Protein AF-A0A0K9CMW0-F1 (afdb_monomer_lite)

pLDDT: mean 73.44, std 14.0, range [35.69, 92.44]

Structure (mmCIF, N/CA/C/O backbone):
data_AF-A0A0K9CMW0-F1
#
_entry.id   AF-A0A0K9CMW0-F1
#
loop_
_atom_site.group_PDB
_atom_site.id
_atom_site.type_symbol
_atom_site.label_atom_id
_atom_site.label_alt_id
_atom_site.label_comp_id
_atom_site.label_asym_id
_atom_site.label_entity_id
_atom_site.label_seq_id
_atom_site.pdbx_PDB_ins_code
_atom_site.Cartn_x
_atom_site.Cartn_y
_atom_site.Cartn_z
_atom_site.occupancy
_atom_site.B_iso_or_equiv
_atom_site.auth_seq_id
_atom_site.auth_comp_id
_atom_site.auth_asym_id
_atom_site.auth_atom_id
_atom_site.pdbx_PDB_model_num
ATOM 1 N N . MET A 1 1 ? 37.173 -1.041 -4.384 1.00 35.69 1 MET A N 1
ATOM 2 C CA . MET A 1 1 ? 37.077 -0.053 -3.291 1.00 35.69 1 MET A CA 1
ATOM 3 C C . MET A 1 1 ? 36.140 1.025 -3.794 1.00 35.69 1 MET A C 1
ATOM 5 O O . MET A 1 1 ? 36.562 1.841 -4.599 1.00 35.69 1 MET A O 1
ATOM 9 N N . GLU A 1 2 ? 34.853 0.927 -3.467 1.00 42.16 2 GLU A N 1
ATOM 10 C CA . GLU A 1 2 ? 33.873 1.949 -3.850 1.00 42.16 2 GLU A CA 1
ATOM 11 C C . GLU A 1 2 ? 34.049 3.163 -2.937 1.00 42.16 2 GLU A C 1
ATOM 13 O O . GLU A 1 2 ? 34.030 3.043 -1.711 1.00 42.16 2 GLU A O 1
ATOM 18 N N . GLU A 1 3 ? 34.291 4.324 -3.543 1.00 40.81 3 GLU A N 1
ATOM 19 C CA . GLU A 1 3 ? 34.367 5.600 -2.843 1.00 40.81 3 GLU A CA 1
ATOM 20 C C . GLU A 1 3 ? 33.010 5.919 -2.219 1.00 40.81 3 GLU A C 1
ATOM 22 O O . GLU A 1 3 ? 32.025 6.204 -2.902 1.00 40.81 3 GLU A O 1
ATOM 27 N N . ASN A 1 4 ? 32.976 5.896 -0.890 1.00 46.12 4 ASN A N 1
ATOM 28 C CA . ASN A 1 4 ? 31.872 6.408 -0.098 1.00 46.12 4 ASN A CA 1
ATOM 29 C C . ASN A 1 4 ? 31.803 7.929 -0.319 1.00 46.12 4 ASN A C 1
ATOM 31 O O . ASN A 1 4 ? 32.485 8.700 0.361 1.00 46.12 4 ASN A O 1
ATOM 35 N N . LYS A 1 5 ? 31.011 8.378 -1.301 1.00 52.75 5 LYS A N 1
ATOM 36 C CA . LYS A 1 5 ? 30.662 9.795 -1.456 1.00 52.75 5 LYS A CA 1
ATOM 37 C C . LYS A 1 5 ? 29.821 10.204 -0.250 1.00 52.75 5 LYS A C 1
ATOM 39 O O . LYS A 1 5 ? 28.599 10.096 -0.256 1.00 52.75 5 LYS A O 1
ATOM 44 N N . SER A 1 6 ? 30.496 10.663 0.799 1.00 48.94 6 SER A N 1
ATOM 45 C CA . SER A 1 6 ? 29.866 11.376 1.902 1.00 48.94 6 SER A CA 1
ATOM 46 C C . SER A 1 6 ? 29.239 12.644 1.325 1.00 48.94 6 SER A C 1
ATOM 48 O O . SER A 1 6 ? 29.936 13.610 1.008 1.00 48.94 6 SER A O 1
ATOM 50 N N . TYR A 1 7 ? 27.929 12.612 1.088 1.00 56.66 7 TYR A N 1
ATOM 51 C CA . TYR A 1 7 ? 27.188 13.794 0.676 1.00 56.66 7 TYR A CA 1
ATOM 52 C C . TYR A 1 7 ? 27.259 14.809 1.817 1.00 56.66 7 TYR A C 1
ATOM 54 O O . TYR A 1 7 ? 26.735 14.585 2.905 1.00 56.66 7 TYR A O 1
ATOM 62 N N . ASN A 1 8 ? 27.948 15.924 1.577 1.00 70.75 8 ASN A N 1
ATOM 63 C CA . ASN A 1 8 ? 28.044 17.004 2.545 1.00 70.75 8 ASN A CA 1
ATOM 64 C C . ASN A 1 8 ? 26.675 17.694 2.640 1.00 70.75 8 ASN A C 1
ATOM 66 O O . ASN A 1 8 ? 26.285 18.440 1.739 1.00 70.75 8 ASN A O 1
ATOM 70 N N . TYR A 1 9 ? 25.937 17.400 3.712 1.00 63.09 9 TYR A N 1
ATOM 71 C CA . TYR A 1 9 ? 24.582 17.897 3.959 1.00 63.09 9 TYR A CA 1
ATOM 72 C C . TYR A 1 9 ? 24.472 19.423 3.853 1.00 63.09 9 TYR A C 1
ATOM 74 O O . TYR A 1 9 ? 23.464 19.925 3.363 1.00 63.09 9 TYR A O 1
ATOM 82 N N . GLU A 1 10 ? 25.528 20.160 4.200 1.00 67.50 10 GLU A N 1
ATOM 83 C CA . GLU A 1 10 ? 25.569 21.622 4.073 1.00 67.50 10 GLU A CA 1
ATOM 84 C C . GLU A 1 10 ? 25.469 22.083 2.612 1.00 67.50 10 GLU A C 1
ATOM 86 O O . GLU A 1 10 ? 24.765 23.039 2.294 1.00 67.50 10 GLU A O 1
ATOM 91 N N . ILE A 1 11 ? 26.102 21.356 1.686 1.00 75.00 11 ILE A N 1
ATOM 92 C CA . ILE A 1 11 ? 26.048 21.665 0.249 1.00 75.00 11 ILE A CA 1
ATOM 93 C C . ILE A 1 11 ? 24.634 21.438 -0.295 1.00 75.00 11 ILE A C 1
ATOM 95 O O . ILE A 1 11 ? 24.153 22.212 -1.124 1.00 75.00 11 ILE A O 1
ATOM 99 N N . LEU A 1 12 ? 23.963 20.384 0.171 1.00 67.62 12 LEU A N 1
ATOM 100 C CA . LEU A 1 12 ? 22.576 20.089 -0.191 1.00 67.62 12 LEU A CA 1
ATOM 101 C C . LEU A 1 12 ? 21.616 21.156 0.347 1.00 67.62 12 LEU A C 1
ATOM 103 O O . LEU A 1 12 ? 20.752 21.626 -0.394 1.00 67.62 12 LEU A O 1
ATOM 107 N N . LEU A 1 13 ? 21.803 21.584 1.598 1.00 72.38 13 LEU A N 1
ATOM 108 C CA . LEU A 1 13 ? 20.992 22.630 2.223 1.00 72.38 13 LEU A CA 1
ATOM 109 C C . LEU A 1 13 ? 21.152 23.978 1.513 1.00 72.38 13 LEU A C 1
ATOM 111 O O . LEU A 1 13 ? 20.154 24.640 1.231 1.00 72.38 13 LEU A O 1
ATOM 115 N N . GLU A 1 14 ? 22.377 24.371 1.166 1.00 76.19 14 GLU A N 1
ATOM 116 C CA . GLU A 1 14 ? 22.629 25.626 0.448 1.00 76.19 14 GLU A CA 1
ATOM 117 C C . GLU A 1 14 ? 22.069 25.611 -0.980 1.00 76.19 14 GLU A C 1
ATOM 119 O O . GLU A 1 14 ? 21.464 26.592 -1.425 1.00 76.19 14 GLU A O 1
ATOM 124 N N . LYS A 1 15 ? 22.171 24.478 -1.688 1.00 73.50 15 LYS A N 1
ATOM 125 C CA . LYS A 1 15 ? 21.500 24.305 -2.986 1.00 73.50 15 LYS A CA 1
ATOM 126 C C . LYS A 1 15 ? 19.981 24.416 -2.854 1.00 73.50 15 LYS A C 1
ATOM 128 O O . LYS A 1 15 ? 19.362 25.135 -3.637 1.00 73.50 15 LYS A O 1
ATOM 133 N N . GLY A 1 16 ? 19.398 23.772 -1.841 1.00 66.31 16 GLY A N 1
ATOM 134 C CA . GLY A 1 16 ? 17.965 23.847 -1.556 1.00 66.31 16 GLY A CA 1
ATOM 135 C C . GLY A 1 16 ? 17.492 25.279 -1.291 1.00 66.31 16 GLY A C 1
ATOM 136 O O . GLY A 1 16 ? 16.521 25.727 -1.897 1.00 66.31 16 GLY A O 1
ATOM 137 N N . LYS A 1 17 ? 18.216 26.045 -0.463 1.00 71.88 17 LYS A N 1
ATOM 138 C CA . LYS A 1 17 ? 17.896 27.458 -0.179 1.00 71.88 17 LYS A CA 1
ATOM 139 C C . LYS A 1 17 ? 17.934 28.337 -1.427 1.00 71.88 17 LYS A C 1
ATOM 141 O O . LYS A 1 17 ? 17.103 29.230 -1.567 1.00 71.88 17 LYS A O 1
ATOM 146 N N . LYS A 1 18 ? 18.898 28.107 -2.323 1.00 72.69 18 LYS A N 1
ATOM 147 C CA . LYS A 1 18 ? 19.038 28.887 -3.558 1.00 72.69 18 LYS A CA 1
ATOM 148 C C . LYS A 1 18 ? 17.869 28.633 -4.513 1.00 72.69 18 LYS A C 1
ATOM 150 O O . LYS A 1 18 ? 17.266 29.588 -4.989 1.00 72.69 18 LYS A O 1
ATOM 155 N N . LEU A 1 19 ? 17.491 27.367 -4.692 1.00 65.00 19 LEU A N 1
ATOM 156 C CA . LEU A 1 19 ? 16.335 26.973 -5.506 1.00 65.00 19 LEU A CA 1
ATOM 157 C C . LEU A 1 19 ? 15.011 27.501 -4.929 1.00 65.00 19 LEU A C 1
ATOM 159 O O . LEU A 1 19 ? 14.162 27.973 -5.677 1.00 65.00 19 LEU A O 1
ATOM 163 N N . LEU A 1 20 ? 14.873 27.524 -3.597 1.00 63.59 20 LEU A N 1
ATOM 164 C CA . LEU A 1 20 ? 13.731 28.130 -2.898 1.00 63.59 20 LEU A CA 1
ATOM 165 C C . LEU A 1 20 ? 13.660 29.662 -3.026 1.00 63.59 20 LEU A C 1
ATOM 167 O O . LEU A 1 20 ? 12.623 30.246 -2.729 1.00 63.59 20 LEU A O 1
ATOM 171 N N . LYS A 1 21 ? 14.740 30.338 -3.431 1.00 63.72 21 LYS A N 1
ATOM 172 C CA . LYS A 1 21 ? 14.767 31.801 -3.602 1.00 63.72 21 LYS A CA 1
ATOM 173 C C . LYS A 1 21 ? 14.379 32.228 -5.019 1.00 63.72 21 LYS A C 1
ATOM 175 O O . LYS A 1 21 ? 13.738 33.262 -5.181 1.00 63.72 21 LYS A O 1
ATOM 180 N N . ASP A 1 22 ? 14.689 31.400 -6.014 1.00 58.25 22 ASP A N 1
ATOM 181 C CA . ASP A 1 22 ? 14.226 31.562 -7.403 1.00 58.25 22 ASP A CA 1
ATOM 182 C C . ASP A 1 22 ? 12.716 31.212 -7.558 1.00 58.25 22 ASP A C 1
ATOM 184 O O . ASP A 1 22 ? 12.075 31.514 -8.567 1.00 58.25 22 ASP A O 1
ATOM 188 N N . TYR A 1 23 ? 12.139 30.630 -6.501 1.00 57.53 23 TYR A N 1
ATOM 189 C CA . TYR A 1 23 ? 10.818 30.006 -6.368 1.00 57.53 23 TYR A CA 1
ATOM 190 C C . TYR A 1 23 ? 9.595 30.929 -6.387 1.00 57.53 23 TYR A C 1
ATOM 192 O O . TYR A 1 23 ? 8.508 30.467 -6.715 1.00 57.53 23 TYR A O 1
ATOM 200 N N . SER A 1 24 ? 9.714 32.227 -6.087 1.00 54.38 24 SER A N 1
ATOM 201 C CA . SER A 1 24 ? 8.539 33.127 -6.048 1.00 54.38 24 SER A CA 1
ATOM 202 C C . SER A 1 24 ? 7.871 33.357 -7.421 1.00 54.38 24 SER A C 1
ATOM 204 O O . SER A 1 24 ? 7.023 34.237 -7.541 1.00 54.38 24 SER A O 1
ATOM 206 N N . SER A 1 25 ? 8.263 32.615 -8.466 1.00 54.47 25 SER A N 1
ATOM 207 C CA . SER A 1 25 ? 7.882 32.855 -9.861 1.00 54.47 25 SER A CA 1
ATOM 208 C C . SER A 1 25 ? 7.469 31.622 -10.691 1.00 54.47 25 SER A C 1
ATOM 210 O O . SER A 1 25 ? 7.108 31.815 -11.852 1.00 54.47 25 SER A O 1
ATOM 212 N N . LYS A 1 26 ? 7.472 30.382 -10.161 1.00 51.66 26 LYS A N 1
ATOM 213 C CA . LYS A 1 26 ? 7.066 29.169 -10.918 1.00 51.66 26 LYS A CA 1
ATOM 214 C C . LYS A 1 26 ? 6.308 28.127 -10.080 1.00 51.66 26 LYS A C 1
ATOM 216 O O . LYS A 1 26 ? 6.477 28.069 -8.867 1.00 51.66 26 LYS A O 1
ATOM 221 N N . ASP A 1 27 ? 5.478 27.337 -10.771 1.00 50.78 27 ASP A N 1
ATOM 222 C CA . ASP A 1 27 ? 4.580 26.299 -10.239 1.00 50.78 27 ASP A CA 1
ATOM 223 C C . ASP A 1 27 ? 5.291 25.310 -9.296 1.00 50.78 27 ASP A C 1
ATOM 225 O O . ASP A 1 27 ? 6.338 24.743 -9.610 1.00 50.78 27 ASP A O 1
ATOM 229 N N . SER A 1 28 ? 4.705 25.098 -8.119 1.00 52.53 28 SER A N 1
ATOM 230 C CA . SER A 1 28 ? 5.300 24.414 -6.960 1.00 52.53 28 SER A CA 1
ATOM 231 C C . SER A 1 28 ? 5.403 22.888 -7.075 1.00 52.53 28 SER A C 1
ATOM 233 O O . SER A 1 28 ? 5.941 22.240 -6.177 1.00 52.53 28 SER A O 1
ATOM 235 N N . SER A 1 29 ? 4.902 22.291 -8.157 1.00 53.25 29 SER A N 1
ATOM 236 C CA . SER A 1 29 ? 4.858 20.836 -8.353 1.00 53.25 29 SER A CA 1
ATOM 237 C C . SER A 1 29 ? 6.184 20.216 -8.807 1.00 53.25 29 SER A C 1
ATOM 239 O O . SER A 1 29 ? 6.336 19.000 -8.730 1.00 53.25 29 SER A O 1
ATOM 241 N N . GLU A 1 30 ? 7.146 21.019 -9.275 1.00 48.53 30 GLU A N 1
ATOM 242 C CA . GLU A 1 30 ? 8.397 20.520 -9.875 1.00 48.53 30 GLU A CA 1
ATOM 243 C C . GLU A 1 30 ? 9.565 20.377 -8.883 1.00 48.53 30 GLU A C 1
ATOM 245 O O . GLU A 1 30 ? 10.581 19.763 -9.214 1.00 48.53 30 GLU A O 1
ATOM 250 N N . ILE A 1 31 ? 9.446 20.894 -7.654 1.00 50.12 31 ILE A N 1
ATOM 251 C CA . ILE A 1 31 ? 10.529 20.847 -6.657 1.00 50.12 31 ILE A CA 1
ATOM 252 C C . ILE A 1 31 ? 10.172 19.859 -5.545 1.00 50.12 31 ILE A C 1
ATOM 254 O O . ILE A 1 31 ? 9.694 20.212 -4.470 1.00 50.12 31 ILE A O 1
ATOM 258 N N . ASN A 1 32 ? 10.451 18.587 -5.812 1.00 57.25 32 ASN A N 1
ATOM 259 C CA . ASN A 1 32 ? 10.584 17.554 -4.792 1.00 57.25 32 ASN A CA 1
ATOM 260 C C . ASN A 1 32 ? 12.055 17.512 -4.341 1.00 57.25 32 ASN A C 1
ATOM 262 O O . ASN A 1 32 ? 12.958 17.626 -5.169 1.00 57.25 32 ASN A O 1
ATOM 266 N N . ILE A 1 33 ? 12.329 17.325 -3.044 1.00 59.50 33 ILE A N 1
ATOM 267 C CA . ILE A 1 33 ? 13.705 17.124 -2.546 1.00 59.50 33 ILE A CA 1
ATOM 268 C C . ILE A 1 33 ? 14.410 15.978 -3.284 1.00 59.50 33 ILE A C 1
ATOM 270 O O . ILE A 1 33 ? 15.624 16.007 -3.450 1.00 59.50 33 ILE A O 1
ATOM 274 N N . LEU A 1 34 ? 13.628 15.013 -3.771 1.00 60.47 34 LEU A N 1
ATOM 275 C CA . LEU A 1 34 ? 14.072 13.909 -4.611 1.00 60.47 34 LEU A CA 1
ATOM 276 C C . LEU A 1 34 ? 14.505 14.387 -6.003 1.00 60.47 34 LEU A C 1
ATOM 278 O O . LEU A 1 34 ? 15.583 14.004 -6.439 1.00 60.47 34 LEU A O 1
ATOM 282 N N . ASN A 1 35 ? 13.762 15.301 -6.638 1.00 58.19 35 ASN A N 1
ATOM 283 C CA . ASN A 1 35 ? 14.167 15.932 -7.903 1.00 58.19 35 ASN A CA 1
ATOM 284 C C . ASN A 1 35 ? 15.467 16.733 -7.725 1.00 58.19 35 ASN A C 1
ATOM 286 O O . ASN A 1 35 ? 16.338 16.706 -8.584 1.00 58.19 35 ASN A O 1
ATOM 290 N N . ILE A 1 36 ? 15.636 17.419 -6.586 1.00 59.00 36 ILE A N 1
ATOM 291 C CA . ILE A 1 36 ? 16.837 18.230 -6.300 1.00 59.00 36 ILE A CA 1
ATOM 292 C C . ILE A 1 36 ? 18.112 17.373 -6.204 1.00 59.00 36 ILE A C 1
ATOM 294 O O . ILE A 1 36 ? 19.212 17.872 -6.456 1.00 59.00 36 ILE A O 1
ATOM 298 N N . ILE A 1 37 ? 17.983 16.104 -5.811 1.00 60.22 37 ILE A N 1
ATOM 299 C CA . ILE A 1 37 ? 19.113 15.176 -5.665 1.00 60.22 37 ILE A CA 1
ATOM 300 C C . ILE A 1 37 ? 19.223 14.169 -6.817 1.00 60.22 37 ILE A C 1
ATOM 302 O O . ILE A 1 37 ? 19.935 13.179 -6.655 1.00 60.22 37 ILE A O 1
ATOM 306 N N . ASP A 1 38 ? 18.524 14.398 -7.937 1.00 57.34 38 ASP A N 1
ATOM 307 C CA . ASP A 1 38 ? 18.406 13.463 -9.072 1.00 57.34 38 ASP A CA 1
ATOM 308 C C . ASP A 1 38 ? 17.950 12.048 -8.638 1.00 57.34 38 ASP A C 1
ATOM 310 O O . ASP A 1 38 ? 18.357 11.025 -9.189 1.00 57.34 38 ASP A O 1
ATOM 314 N N . GLY A 1 39 ? 17.147 11.981 -7.573 1.00 60.22 39 GLY A N 1
ATOM 315 C CA . GLY A 1 39 ? 16.656 10.755 -6.941 1.00 60.22 39 GLY A CA 1
ATOM 316 C C . GLY A 1 39 ? 15.167 10.499 -7.163 1.00 60.22 39 GLY A C 1
ATOM 317 O O . GLY A 1 39 ? 14.614 9.592 -6.547 1.00 60.22 39 GLY A O 1
ATOM 318 N N . ASP A 1 40 ? 14.528 11.287 -8.019 1.00 54.41 40 ASP A N 1
ATOM 319 C CA . ASP A 1 40 ? 13.114 11.223 -8.407 1.00 54.41 40 ASP A CA 1
ATOM 320 C C . ASP A 1 40 ? 12.743 9.981 -9.227 1.00 54.41 40 ASP A C 1
ATOM 322 O O . ASP A 1 40 ? 11.577 9.616 -9.347 1.00 54.41 40 ASP A O 1
ATOM 326 N N . THR A 1 41 ? 13.743 9.288 -9.758 1.00 58.22 41 THR A N 1
ATOM 327 C CA . THR A 1 41 ? 13.587 7.990 -10.427 1.00 58.22 41 THR A CA 1
ATOM 328 C C . THR A 1 41 ? 13.925 6.807 -9.512 1.00 58.22 41 THR A C 1
ATOM 330 O O . THR A 1 41 ? 13.772 5.6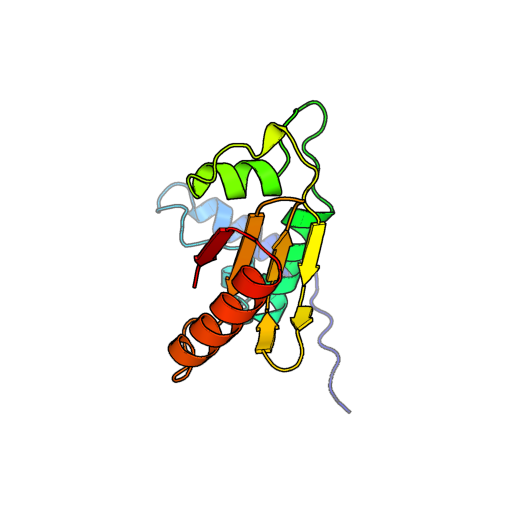50 -9.903 1.00 58.22 41 THR A O 1
ATOM 333 N N . LEU A 1 42 ? 14.363 7.059 -8.270 1.00 65.56 42 LEU A N 1
ATOM 334 C CA . LEU A 1 42 ? 14.735 6.012 -7.318 1.00 65.56 42 LEU A CA 1
ATOM 335 C C . LEU A 1 42 ? 13.503 5.521 -6.549 1.00 65.56 42 LEU A C 1
ATOM 337 O O . LEU A 1 42 ? 13.268 5.915 -5.402 1.00 65.56 42 LEU A O 1
ATOM 341 N N . GLU A 1 43 ? 12.762 4.587 -7.149 1.00 64.75 43 GLU A N 1
ATOM 342 C CA . GLU A 1 43 ? 11.590 3.923 -6.547 1.00 64.75 43 GLU A CA 1
ATOM 343 C C . GLU A 1 43 ? 11.846 3.475 -5.094 1.00 64.75 43 GLU A C 1
ATOM 345 O O . GLU A 1 43 ? 11.016 3.666 -4.201 1.00 64.75 43 GLU A O 1
ATOM 350 N N . TRP A 1 44 ? 13.045 2.950 -4.814 1.00 67.12 44 TRP A N 1
ATOM 351 C CA . TRP A 1 44 ? 13.426 2.509 -3.472 1.00 67.12 44 TRP A CA 1
ATOM 352 C C . TRP A 1 44 ? 13.451 3.651 -2.446 1.00 67.12 44 TRP A C 1
ATOM 354 O O . TRP A 1 44 ? 12.967 3.483 -1.323 1.00 67.12 44 TRP A O 1
ATOM 364 N N . SER A 1 45 ? 13.967 4.822 -2.828 1.00 69.62 45 SER A N 1
ATOM 365 C CA . SER A 1 45 ? 13.994 6.022 -1.983 1.00 69.62 45 SER A CA 1
ATOM 366 C C . SER A 1 45 ? 12.581 6.538 -1.724 1.00 69.62 45 SER A C 1
ATOM 368 O O . SER A 1 45 ? 12.246 6.873 -0.585 1.00 69.62 45 SER A O 1
ATOM 370 N N . HIS A 1 46 ? 11.725 6.518 -2.748 1.00 74.88 46 HIS A N 1
ATOM 371 C CA . HIS A 1 46 ? 10.327 6.924 -2.627 1.00 74.88 46 HIS A CA 1
ATOM 372 C C . HIS A 1 46 ? 9.556 6.003 -1.677 1.00 74.88 46 HIS A C 1
ATOM 374 O O . HIS A 1 46 ? 8.870 6.490 -0.776 1.00 74.88 46 HIS A O 1
ATOM 380 N N . SER A 1 47 ? 9.733 4.681 -1.796 1.00 80.12 47 SER A N 1
ATOM 381 C CA . SER A 1 47 ? 9.073 3.720 -0.902 1.00 80.12 47 SER A CA 1
ATOM 382 C C . SER A 1 47 ? 9.480 3.924 0.562 1.00 80.12 47 SER A C 1
ATOM 384 O O . SER A 1 47 ? 8.668 3.817 1.475 1.00 80.12 47 SER A O 1
ATOM 386 N N . LYS A 1 48 ? 10.735 4.289 0.838 1.00 82.06 48 LYS A N 1
ATOM 387 C CA . LYS A 1 48 ? 11.173 4.567 2.212 1.00 82.06 48 LYS A CA 1
ATOM 388 C C . LYS A 1 48 ? 10.541 5.825 2.783 1.00 82.06 48 LYS A C 1
ATOM 390 O O . LYS A 1 48 ? 10.139 5.816 3.947 1.00 82.06 48 LYS A O 1
ATOM 395 N N . ILE A 1 49 ? 10.456 6.883 1.979 1.00 81.62 49 ILE A N 1
ATOM 396 C CA . ILE A 1 49 ? 9.816 8.137 2.384 1.00 81.62 49 ILE A CA 1
ATOM 397 C C . ILE A 1 49 ? 8.340 7.885 2.671 1.00 81.62 49 ILE A C 1
ATOM 399 O O . ILE A 1 49 ? 7.899 8.183 3.778 1.00 81.62 49 ILE A O 1
ATOM 403 N N . LEU A 1 50 ? 7.609 7.251 1.750 1.00 84.44 50 LEU A N 1
ATOM 404 C CA . LEU A 1 50 ? 6.199 6.909 1.959 1.00 84.44 50 LEU A CA 1
ATOM 405 C C . LEU A 1 50 ? 5.995 6.060 3.212 1.00 84.44 50 LEU A C 1
ATOM 407 O O . LEU A 1 50 ? 5.105 6.345 4.003 1.00 84.44 50 LEU A O 1
ATOM 411 N N . ASN A 1 51 ? 6.864 5.080 3.463 1.00 85.81 51 ASN A N 1
ATOM 412 C CA . ASN A 1 51 ? 6.767 4.274 4.673 1.00 85.81 51 ASN A CA 1
ATOM 413 C C . ASN A 1 51 ? 6.930 5.114 5.946 1.00 85.81 51 ASN A C 1
ATOM 415 O O . ASN A 1 51 ? 6.209 4.892 6.914 1.00 85.81 51 ASN A O 1
ATOM 419 N N . ILE A 1 52 ? 7.842 6.093 5.963 1.00 83.44 52 ILE A N 1
ATOM 420 C CA . ILE A 1 52 ? 7.975 7.034 7.088 1.00 83.44 52 ILE A CA 1
ATOM 421 C C . ILE A 1 52 ? 6.709 7.884 7.229 1.00 83.44 52 ILE A C 1
ATOM 423 O O . ILE A 1 52 ? 6.201 8.012 8.342 1.00 83.44 52 ILE A O 1
ATOM 427 N N . LEU A 1 53 ? 6.190 8.428 6.124 1.00 84.69 53 LEU A N 1
ATOM 428 C CA . LEU A 1 53 ? 4.971 9.237 6.129 1.00 84.69 53 LEU A CA 1
ATOM 429 C C . LEU A 1 53 ? 3.778 8.440 6.679 1.00 84.69 53 LEU A C 1
ATOM 431 O O . LEU A 1 53 ? 3.072 8.933 7.551 1.00 84.69 53 LEU A O 1
ATOM 435 N N . PHE A 1 54 ? 3.602 7.192 6.243 1.00 85.44 54 PHE A N 1
ATOM 436 C CA . PHE A 1 54 ? 2.495 6.338 6.667 1.00 85.44 54 PHE A CA 1
ATOM 437 C C . PHE A 1 54 ? 2.621 5.804 8.100 1.00 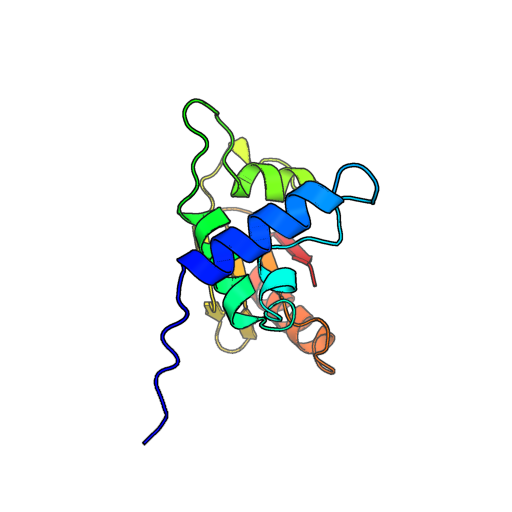85.44 54 PHE A C 1
ATOM 439 O O . PHE A 1 54 ? 1.601 5.649 8.762 1.00 85.44 54 PHE A O 1
ATOM 446 N N . SER A 1 55 ? 3.835 5.507 8.582 1.00 78.38 55 SER A N 1
ATOM 447 C CA . SER A 1 55 ? 4.026 4.780 9.856 1.00 78.38 55 SER A CA 1
ATOM 448 C C . SER A 1 55 ? 4.600 5.601 11.010 1.00 78.38 55 SER A C 1
ATOM 450 O O . SER A 1 55 ? 4.567 5.144 12.149 1.00 78.38 55 SER A O 1
ATOM 452 N N . LYS A 1 56 ? 5.187 6.776 10.745 1.00 69.62 56 LYS A N 1
ATOM 453 C CA . LYS A 1 56 ? 5.935 7.541 11.763 1.00 69.62 56 LYS A CA 1
ATOM 454 C C . LYS A 1 56 ? 5.504 8.992 11.901 1.00 69.62 56 LYS A C 1
ATOM 456 O O . LYS A 1 56 ? 5.847 9.617 12.904 1.00 69.62 56 LYS A O 1
ATOM 461 N N . ILE A 1 57 ? 4.798 9.548 10.917 1.00 68.62 57 ILE A N 1
ATOM 462 C CA . ILE A 1 57 ? 4.331 10.933 10.981 1.00 68.62 57 ILE A CA 1
ATOM 463 C C . ILE A 1 57 ? 2.896 10.965 11.492 1.00 68.62 57 ILE A C 1
ATOM 465 O O . ILE A 1 57 ? 1.932 10.770 10.754 1.00 68.62 57 ILE A O 1
ATOM 469 N N . HIS A 1 58 ? 2.777 11.276 12.778 1.00 65.31 58 HIS A N 1
ATOM 470 C CA . HIS A 1 58 ? 1.513 11.632 13.405 1.00 65.31 58 HIS A CA 1
ATOM 471 C C . HIS A 1 58 ? 1.425 13.153 13.510 1.00 65.31 58 HIS A C 1
ATOM 473 O O . HIS A 1 58 ? 2.342 13.797 14.031 1.00 65.31 58 HIS A O 1
ATOM 479 N N . ILE A 1 59 ? 0.328 13.734 13.022 1.00 63.69 59 ILE A N 1
ATOM 480 C CA . ILE A 1 59 ? 0.064 15.160 13.202 1.00 63.69 59 ILE A CA 1
ATOM 481 C C . ILE A 1 59 ? -0.399 15.341 14.648 1.00 63.69 59 ILE A C 1
ATOM 483 O O . ILE A 1 59 ? -1.389 14.767 15.097 1.00 63.69 59 ILE A O 1
ATOM 487 N N . LYS A 1 60 ? 0.396 16.068 15.432 1.00 51.28 60 LYS A N 1
ATOM 488 C CA . LYS A 1 60 ? 0.166 16.212 16.869 1.00 51.28 60 LYS A CA 1
ATOM 489 C C . LYS A 1 60 ? -1.131 16.997 17.098 1.00 51.28 60 LYS A C 1
ATOM 491 O O . LYS A 1 60 ? -1.257 18.105 16.592 1.00 51.28 60 LYS A O 1
ATOM 496 N N . ASN A 1 61 ? -2.028 16.455 17.924 1.00 54.03 61 ASN A N 1
ATOM 497 C CA . ASN A 1 61 ? -3.333 17.029 18.296 1.00 54.03 61 ASN A CA 1
ATOM 498 C C . ASN A 1 61 ? -4.430 16.994 17.215 1.00 54.03 61 ASN A C 1
ATOM 500 O O . ASN A 1 61 ? -5.472 17.618 17.408 1.00 54.03 61 ASN A O 1
ATOM 504 N N . GLU A 1 62 ? -4.248 16.240 16.131 1.00 59.91 62 GLU A N 1
ATOM 505 C CA . GLU A 1 62 ? -5.299 16.000 15.137 1.00 59.91 62 GLU A CA 1
ATOM 506 C C . GLU A 1 62 ? -5.746 14.534 15.164 1.00 59.91 62 GLU A C 1
ATOM 508 O O . GLU A 1 62 ? -4.969 13.638 15.495 1.00 59.91 62 GLU A O 1
ATOM 513 N N . ARG A 1 63 ? -7.028 14.285 14.851 1.00 59.88 63 ARG A N 1
ATOM 514 C CA . ARG A 1 63 ? -7.542 12.914 14.660 1.00 59.88 63 ARG A CA 1
ATOM 515 C C . ARG A 1 63 ? -6.915 12.247 13.437 1.00 59.88 63 ARG A C 1
ATOM 517 O O . ARG A 1 63 ? -6.850 11.025 13.381 1.00 59.88 63 ARG A O 1
ATOM 524 N N . ASP A 1 64 ? -6.469 13.060 12.484 1.00 68.88 64 ASP A N 1
ATOM 525 C CA . ASP A 1 64 ? -5.929 12.622 11.214 1.00 68.88 64 ASP A CA 1
ATOM 526 C C . ASP A 1 64 ? -4.397 12.572 11.226 1.00 68.88 64 ASP A C 1
ATOM 528 O O . ASP A 1 64 ? -3.718 13.458 11.743 1.00 68.88 64 ASP A O 1
ATOM 532 N N . ASN A 1 65 ? -3.841 11.517 10.638 1.00 79.56 65 ASN A N 1
ATOM 533 C CA . ASN A 1 65 ? -2.417 11.403 10.341 1.00 79.56 65 ASN A CA 1
ATOM 534 C C . ASN A 1 65 ? -2.217 11.423 8.816 1.00 79.56 65 ASN A C 1
ATOM 536 O O . ASN A 1 65 ? -3.180 11.462 8.049 1.00 79.56 65 ASN A O 1
ATOM 540 N N . PHE A 1 66 ? -0.966 11.409 8.346 1.00 84.25 66 PHE A N 1
ATOM 541 C CA . PHE A 1 66 ? -0.713 11.456 6.903 1.00 84.25 66 PHE A CA 1
ATOM 542 C C . PHE A 1 66 ? -1.410 10.311 6.150 1.00 84.25 66 PHE A C 1
ATOM 544 O O . PHE A 1 66 ? -1.955 10.535 5.071 1.00 84.25 66 PHE A O 1
ATOM 551 N N . LEU A 1 67 ? -1.434 9.103 6.722 1.00 85.19 67 LEU A N 1
ATOM 552 C CA . LEU A 1 67 ? -2.107 7.950 6.129 1.00 85.19 67 LEU A CA 1
ATOM 553 C C . LEU A 1 67 ? -3.620 8.173 6.011 1.00 85.19 67 LEU A C 1
ATOM 555 O O . LEU A 1 67 ? -4.173 7.925 4.943 1.00 85.19 67 LEU A O 1
ATOM 559 N N . THR A 1 68 ? -4.296 8.670 7.052 1.00 82.62 68 THR A N 1
ATOM 560 C CA . THR A 1 68 ? -5.748 8.901 6.980 1.00 82.62 68 THR A CA 1
ATOM 561 C C . THR A 1 68 ? -6.094 9.998 5.978 1.00 82.62 68 THR A C 1
ATOM 563 O O . THR A 1 68 ? -7.023 9.822 5.192 1.00 82.62 68 THR A O 1
ATOM 566 N N . LEU A 1 69 ? -5.312 11.083 5.916 1.00 84.25 69 LEU A N 1
ATOM 567 C CA . LEU A 1 69 ? -5.471 12.131 4.899 1.00 84.25 69 LEU A CA 1
ATOM 568 C C . LEU A 1 69 ? -5.239 11.596 3.483 1.00 84.25 69 LEU A C 1
ATOM 570 O O . LEU A 1 69 ? -6.004 11.910 2.570 1.00 84.25 69 LEU A O 1
ATOM 574 N N . PHE A 1 70 ? -4.207 10.770 3.301 1.00 86.25 70 PHE A N 1
ATOM 575 C CA . PHE A 1 70 ? -3.915 10.118 2.029 1.00 86.25 70 PHE A CA 1
ATOM 576 C C . PHE A 1 70 ? -5.082 9.230 1.586 1.00 86.25 70 PHE A C 1
ATOM 578 O O . PHE A 1 70 ? -5.577 9.385 0.475 1.00 86.25 70 PHE A O 1
ATOM 585 N N . LEU A 1 71 ? -5.593 8.366 2.464 1.00 85.31 71 LEU A N 1
ATOM 586 C CA . LEU A 1 71 ? -6.732 7.499 2.158 1.00 85.31 71 LEU A CA 1
ATOM 587 C C . LEU A 1 71 ? -8.018 8.310 1.882 1.00 85.31 71 LEU A C 1
ATOM 589 O O . LEU A 1 71 ? -8.728 8.006 0.921 1.00 85.31 71 LEU A O 1
ATOM 593 N N . LYS A 1 72 ? -8.284 9.385 2.643 1.00 84.25 72 LYS A N 1
ATOM 594 C CA . LYS A 1 72 ? -9.411 10.313 2.403 1.00 84.25 72 LYS A CA 1
ATOM 595 C C . LYS A 1 72 ? -9.310 10.967 1.025 1.00 84.25 72 LYS A C 1
ATOM 597 O O . LYS A 1 72 ? -10.302 11.054 0.305 1.00 84.25 72 LYS A O 1
ATOM 602 N N . ARG A 1 73 ? -8.104 11.378 0.617 1.00 84.38 73 ARG A N 1
ATOM 603 C CA . ARG A 1 73 ? -7.840 11.967 -0.708 1.00 84.38 73 ARG A CA 1
ATOM 604 C C . ARG A 1 73 ? -8.134 11.002 -1.861 1.00 84.38 73 ARG A C 1
ATOM 606 O O . ARG A 1 73 ? -8.440 11.473 -2.957 1.00 84.38 73 ARG A O 1
ATOM 613 N N . LEU A 1 74 ? -8.050 9.696 -1.606 1.00 83.50 74 LEU A N 1
ATOM 614 C CA . LEU A 1 74 ? -8.372 8.607 -2.535 1.00 83.50 74 LEU A CA 1
ATOM 615 C C . LEU A 1 74 ? -9.846 8.163 -2.462 1.00 83.50 74 LEU A C 1
ATOM 617 O O . LEU A 1 74 ? -10.202 7.087 -2.960 1.00 83.50 74 LEU A O 1
ATOM 621 N N . GLU A 1 75 ? -10.694 8.966 -1.810 1.00 84.81 75 GLU A N 1
ATOM 622 C CA . GLU A 1 75 ? -12.134 8.723 -1.665 1.00 84.81 75 GLU A CA 1
ATOM 623 C C . GLU A 1 75 ? -12.416 7.340 -1.055 1.00 84.81 75 GLU A C 1
ATOM 625 O O . GLU A 1 75 ? -13.312 6.598 -1.468 1.00 84.81 75 GLU A O 1
ATOM 630 N N . ILE A 1 76 ? -11.563 6.915 -0.120 1.00 81.62 76 ILE A N 1
ATOM 631 C CA . ILE A 1 76 ? -11.794 5.726 0.696 1.00 81.62 76 ILE A CA 1
ATOM 632 C C . ILE A 1 76 ? -12.610 6.169 1.908 1.00 81.62 76 ILE A C 1
ATOM 634 O O . ILE A 1 76 ? -12.181 7.022 2.677 1.00 81.62 76 ILE A O 1
ATOM 638 N N . GLU A 1 77 ? -13.808 5.617 2.058 1.00 71.44 77 GLU A N 1
ATOM 639 C CA . GLU A 1 77 ? -14.715 5.938 3.162 1.00 71.44 77 GLU A CA 1
ATOM 640 C C . GLU A 1 77 ? -14.468 5.023 4.376 1.00 71.44 77 GLU A C 1
ATOM 642 O O . GLU A 1 77 ? -13.812 3.986 4.265 1.00 71.44 77 GLU A O 1
ATOM 647 N N . ASN A 1 78 ? -15.013 5.400 5.539 1.00 67.62 78 ASN A N 1
ATOM 648 C CA . ASN A 1 78 ? -14.959 4.632 6.797 1.00 67.62 78 ASN A CA 1
ATOM 649 C C . ASN A 1 78 ? -13.541 4.389 7.352 1.00 67.62 78 ASN A C 1
ATOM 651 O O . ASN A 1 78 ? -13.277 3.378 7.998 1.00 67.62 78 ASN A O 1
ATOM 655 N N . ILE A 1 79 ? -12.618 5.325 7.111 1.00 70.12 79 ILE A N 1
ATOM 656 C CA . ILE A 1 79 ? -11.238 5.257 7.623 1.00 70.12 79 ILE A CA 1
ATOM 657 C C . ILE A 1 79 ? -11.185 5.468 9.144 1.00 70.12 79 ILE A C 1
ATOM 659 O O . ILE A 1 79 ? -10.283 4.963 9.801 1.00 70.12 79 ILE A O 1
ATOM 663 N N . ASP A 1 80 ? -12.152 6.200 9.701 1.00 61.78 80 ASP A N 1
ATOM 664 C CA . ASP A 1 80 ? -12.111 6.664 11.091 1.00 61.78 80 ASP A CA 1
ATOM 665 C C . ASP A 1 80 ? -12.457 5.565 12.126 1.00 61.78 80 ASP A C 1
ATOM 667 O O . ASP A 1 80 ? -12.282 5.787 13.323 1.00 61.78 80 ASP A O 1
ATOM 671 N N . GLU A 1 81 ? -12.951 4.393 11.697 1.00 58.88 81 GLU A N 1
ATOM 672 C CA . GLU A 1 81 ? -13.438 3.336 12.603 1.00 58.88 81 GLU A CA 1
ATOM 673 C C . GLU A 1 81 ? -12.390 2.266 12.958 1.00 58.88 81 GLU A C 1
ATOM 675 O O . GLU A 1 81 ? -12.510 1.640 14.010 1.00 58.88 81 GLU A O 1
ATOM 680 N N . ASP A 1 82 ? -11.349 2.077 12.139 1.00 64.25 82 ASP A N 1
ATOM 681 C CA . ASP A 1 82 ? -10.377 0.989 12.305 1.00 64.25 82 ASP A CA 1
ATOM 682 C C . ASP A 1 82 ? -8.924 1.473 12.122 1.00 64.25 82 ASP A C 1
ATOM 684 O O . ASP A 1 82 ? -8.606 2.215 11.192 1.00 64.25 82 ASP A O 1
ATOM 688 N N . GLU A 1 83 ? -8.007 0.981 12.963 1.00 77.69 83 GLU A N 1
ATOM 689 C CA . GLU A 1 83 ? -6.566 1.206 12.795 1.00 77.69 83 GLU A CA 1
ATOM 690 C C . GLU A 1 83 ? -6.043 0.446 11.562 1.00 77.69 83 GLU A C 1
ATOM 692 O O . GLU A 1 83 ? -6.257 -0.761 11.415 1.00 77.69 83 GLU A O 1
ATOM 697 N N . PHE A 1 84 ? -5.355 1.158 10.666 1.00 85.06 84 PHE A N 1
ATOM 698 C CA . PHE A 1 84 ? -4.719 0.571 9.488 1.00 85.06 84 PHE A CA 1
ATOM 699 C C . PHE A 1 84 ? -3.294 0.112 9.801 1.00 85.06 84 PHE A C 1
ATOM 701 O O . PHE A 1 84 ? -2.472 0.886 10.292 1.00 85.06 84 PHE A O 1
ATOM 708 N N . LEU A 1 85 ? -2.975 -1.125 9.426 1.00 88.56 85 LEU A N 1
ATOM 709 C CA . LEU A 1 85 ? -1.618 -1.651 9.386 1.00 88.56 85 LEU A CA 1
ATOM 710 C C . LEU A 1 85 ? -0.991 -1.353 8.023 1.00 88.56 85 LEU A C 1
ATOM 712 O O . LEU A 1 85 ? -1.602 -1.605 6.985 1.00 88.56 85 LEU A O 1
ATOM 716 N N . VAL A 1 86 ? 0.247 -0.857 8.029 1.00 90.00 86 VAL A N 1
ATOM 717 C CA . VAL A 1 86 ? 1.019 -0.577 6.813 1.00 90.00 86 VAL A CA 1
ATOM 718 C C . VAL A 1 86 ? 2.251 -1.467 6.760 1.00 90.00 86 VAL A C 1
ATOM 720 O O . VAL A 1 86 ? 3.112 -1.408 7.637 1.00 90.00 86 VAL A O 1
ATOM 723 N N . GLU A 1 87 ? 2.354 -2.261 5.699 1.00 91.56 87 GLU A N 1
ATOM 724 C CA . GLU A 1 87 ? 3.481 -3.148 5.426 1.00 91.56 87 GLU A CA 1
ATOM 725 C C . GLU A 1 87 ? 4.111 -2.787 4.076 1.00 91.56 87 GLU A C 1
ATOM 727 O O . GLU A 1 87 ? 3.449 -2.809 3.037 1.00 91.56 87 GLU A O 1
ATOM 732 N N . ARG A 1 88 ? 5.409 -2.468 4.086 1.00 91.00 88 ARG A N 1
ATOM 733 C CA . ARG A 1 88 ? 6.213 -2.243 2.875 1.00 91.00 88 ARG A CA 1
ATOM 734 C C . ARG A 1 88 ? 6.826 -3.562 2.400 1.00 91.00 88 ARG A C 1
ATOM 736 O O . ARG A 1 88 ? 7.290 -4.343 3.228 1.00 91.00 88 ARG A O 1
ATOM 743 N N . GLU A 1 89 ? 6.901 -3.772 1.086 1.00 90.56 89 GLU A N 1
ATOM 744 C CA . GLU A 1 89 ? 7.486 -4.968 0.450 1.00 90.56 89 GLU A CA 1
ATOM 745 C C . GLU A 1 89 ? 6.830 -6.284 0.928 1.00 90.56 89 GLU A C 1
ATOM 747 O O . GLU A 1 89 ? 7.499 -7.312 1.102 1.00 90.56 89 GLU A O 1
ATOM 752 N N . TYR A 1 90 ? 5.508 -6.264 1.136 1.00 92.38 90 TYR A N 1
ATOM 753 C CA . TYR A 1 90 ? 4.743 -7.383 1.685 1.00 92.38 90 TYR A CA 1
ATOM 754 C C . TYR A 1 90 ? 4.717 -8.581 0.730 1.00 92.38 90 TYR A C 1
ATOM 756 O O . TYR A 1 90 ? 4.153 -8.529 -0.366 1.00 92.38 90 TYR A O 1
ATOM 764 N N . ARG A 1 91 ? 5.309 -9.700 1.160 1.00 92.12 91 ARG A N 1
ATOM 765 C CA . ARG A 1 91 ? 5.302 -10.959 0.404 1.00 92.12 91 ARG A CA 1
ATOM 766 C C . ARG A 1 91 ? 4.012 -11.728 0.673 1.00 92.12 91 ARG A C 1
ATOM 768 O O . ARG A 1 91 ? 3.785 -12.201 1.781 1.00 92.12 91 ARG A O 1
ATOM 775 N N . CYS A 1 92 ? 3.220 -11.927 -0.372 1.00 88.62 92 CYS A N 1
ATOM 776 C CA . CYS A 1 92 ? 1.956 -12.654 -0.347 1.00 88.62 92 CYS A CA 1
ATOM 777 C C . CYS A 1 92 ? 2.043 -13.883 -1.258 1.00 88.62 92 CYS A C 1
ATOM 779 O O . CYS A 1 92 ? 1.506 -13.890 -2.356 1.00 88.62 92 CYS A O 1
ATOM 781 N N . ASN A 1 93 ? 2.744 -14.942 -0.855 1.00 86.50 93 ASN A N 1
ATOM 782 C CA . ASN A 1 93 ? 2.841 -16.144 -1.694 1.00 86.50 93 ASN A CA 1
ATOM 783 C C . ASN A 1 93 ? 1.475 -16.853 -1.825 1.00 86.50 93 ASN A C 1
ATOM 785 O O . ASN A 1 93 ? 0.778 -16.977 -0.819 1.00 86.50 93 ASN A O 1
ATOM 789 N N . PRO A 1 94 ? 1.098 -17.369 -3.014 1.00 90.06 94 PRO A N 1
ATOM 790 C CA . PRO A 1 94 ? 1.816 -17.353 -4.301 1.00 90.06 94 PRO A CA 1
ATOM 791 C C . PRO A 1 94 ? 1.528 -16.116 -5.187 1.00 90.06 94 PRO A C 1
ATOM 793 O O . PRO A 1 94 ? 1.886 -16.094 -6.362 1.00 90.06 94 PRO A O 1
ATOM 796 N N . TYR A 1 95 ? 0.848 -15.103 -4.657 1.00 89.12 95 TYR A N 1
ATOM 797 C CA . TYR A 1 95 ? 0.336 -13.930 -5.372 1.00 89.12 95 TYR A CA 1
ATOM 798 C C . TYR A 1 95 ? 1.406 -12.894 -5.747 1.00 89.12 95 TYR A C 1
ATOM 800 O O . TYR A 1 95 ? 1.254 -12.195 -6.753 1.00 89.12 95 TYR A O 1
ATOM 808 N N . GLY A 1 96 ? 2.518 -12.838 -5.013 1.00 89.62 96 GLY A N 1
ATOM 809 C CA . GLY A 1 96 ? 3.687 -12.023 -5.351 1.00 89.62 96 GLY A CA 1
ATOM 810 C C . GLY A 1 96 ? 4.202 -11.202 -4.173 1.00 89.62 96 GLY A C 1
ATOM 811 O O . GLY A 1 96 ? 4.203 -11.667 -3.033 1.00 89.62 96 GLY A O 1
ATOM 812 N N . GLN A 1 97 ? 4.672 -9.988 -4.458 1.00 90.38 97 GLN A N 1
ATOM 813 C CA . GLN A 1 97 ? 5.151 -9.042 -3.456 1.00 90.38 97 GLN A CA 1
ATOM 814 C C . GLN A 1 97 ? 4.615 -7.650 -3.769 1.00 90.38 97 GLN A C 1
ATOM 816 O O . GLN A 1 97 ? 5.004 -7.073 -4.778 1.00 90.38 97 GLN A O 1
ATOM 821 N N . MET A 1 98 ? 3.749 -7.143 -2.898 1.00 89.94 98 MET A N 1
ATOM 822 C CA . MET A 1 98 ? 3.176 -5.801 -2.996 1.00 89.94 98 MET A CA 1
ATOM 823 C C . MET A 1 98 ? 4.197 -4.780 -2.494 1.00 89.94 98 MET A C 1
ATOM 825 O O . MET A 1 98 ? 4.802 -5.003 -1.438 1.00 89.94 98 MET A O 1
ATOM 829 N N . ASP A 1 99 ? 4.365 -3.659 -3.198 1.00 88.56 99 ASP A N 1
ATOM 830 C CA . ASP A 1 99 ? 5.242 -2.585 -2.709 1.00 88.56 99 ASP A CA 1
ATOM 831 C C . ASP A 1 99 ? 4.724 -2.024 -1.376 1.00 88.56 99 ASP A C 1
ATOM 833 O O . ASP A 1 99 ? 5.494 -1.869 -0.424 1.00 88.56 99 ASP A O 1
ATOM 837 N N . PHE A 1 100 ? 3.408 -1.821 -1.274 1.00 90.88 100 PHE A N 1
ATOM 838 C CA . PHE A 1 100 ? 2.713 -1.518 -0.029 1.00 90.88 100 PHE A CA 1
ATOM 839 C C . PHE A 1 100 ? 1.389 -2.259 0.095 1.00 90.88 100 PHE A C 1
ATOM 841 O O . PHE A 1 100 ? 0.573 -2.289 -0.829 1.00 90.88 100 PHE A O 1
ATOM 848 N N . LYS A 1 101 ? 1.151 -2.765 1.302 1.00 92.44 101 LYS A N 1
ATOM 849 C CA . LYS A 1 101 ? -0.134 -3.275 1.763 1.00 92.44 101 LYS A CA 1
ATOM 850 C C . LYS A 1 101 ? -0.590 -2.427 2.945 1.00 92.44 101 LYS A C 1
ATOM 852 O O . LYS A 1 101 ? 0.087 -2.371 3.968 1.00 92.44 101 LYS A O 1
ATOM 857 N N . ILE A 1 102 ? -1.723 -1.757 2.780 1.00 90.62 102 ILE A N 1
ATOM 858 C CA . ILE A 1 102 ? -2.369 -0.938 3.805 1.00 90.62 102 ILE A CA 1
ATOM 859 C C . ILE A 1 102 ? -3.708 -1.604 4.105 1.00 90.62 102 ILE A C 1
ATOM 861 O O . ILE A 1 102 ? -4.601 -1.593 3.259 1.00 90.62 102 ILE A O 1
ATOM 865 N N . GLU A 1 103 ? -3.863 -2.219 5.272 1.00 88.75 103 GLU A N 1
ATOM 866 C CA . GLU A 1 103 ? -5.073 -2.983 5.579 1.00 88.75 103 GLU A CA 1
ATOM 867 C C . GLU A 1 103 ? -5.654 -2.678 6.950 1.00 88.75 103 GLU A C 1
ATOM 869 O O . GLU A 1 103 ? -4.939 -2.408 7.909 1.00 88.75 103 GLU A O 1
ATOM 874 N N . ASN A 1 104 ? -6.972 -2.793 7.040 1.00 86.50 104 ASN A N 1
ATOM 875 C CA . ASN A 1 104 ? -7.692 -2.899 8.299 1.00 86.50 104 ASN A CA 1
ATOM 876 C C . ASN A 1 104 ? -8.556 -4.170 8.272 1.00 86.50 104 ASN A C 1
ATOM 878 O O . ASN A 1 104 ? -8.368 -5.049 7.425 1.00 86.50 104 ASN A O 1
ATOM 882 N N . LYS A 1 105 ? -9.529 -4.308 9.178 1.00 83.25 105 LYS A N 1
ATOM 883 C CA . LYS A 1 105 ? -10.386 -5.501 9.248 1.00 83.25 105 LYS A CA 1
ATOM 884 C C . LYS A 1 105 ? -11.193 -5.770 7.970 1.00 83.25 105 LYS A C 1
ATOM 886 O O . LYS A 1 105 ? -11.386 -6.941 7.641 1.00 83.25 105 LYS A O 1
ATOM 891 N N . ASN A 1 106 ? -11.594 -4.746 7.224 1.00 82.44 106 ASN A N 1
ATOM 892 C CA . ASN A 1 106 ? -12.557 -4.872 6.123 1.00 82.44 106 ASN A CA 1
ATOM 893 C C . ASN A 1 106 ? -11.976 -4.502 4.743 1.00 82.44 106 ASN A C 1
ATOM 895 O O . ASN A 1 106 ? -12.474 -4.954 3.710 1.00 82.44 106 ASN A O 1
ATOM 899 N N . LEU A 1 107 ? -10.908 -3.709 4.714 1.00 85.81 107 LEU A N 1
ATOM 900 C CA . LEU A 1 107 ? -10.329 -3.117 3.514 1.00 85.81 107 LEU A CA 1
ATOM 901 C C . LEU A 1 107 ? -8.846 -3.474 3.394 1.00 85.81 107 LEU A C 1
ATOM 903 O O . LEU A 1 107 ? -8.114 -3.470 4.382 1.00 85.81 107 LEU A O 1
ATOM 907 N N . CYS A 1 108 ? -8.410 -3.745 2.166 1.00 89.44 108 CYS A N 1
ATOM 908 C CA . CYS A 1 108 ? -7.007 -3.859 1.797 1.00 89.44 108 CYS A CA 1
ATOM 909 C C . CYS A 1 108 ? -6.738 -2.921 0.617 1.00 89.44 108 CYS A C 1
ATOM 911 O O . CYS A 1 108 ? -7.288 -3.085 -0.471 1.00 89.44 108 CYS A O 1
ATOM 913 N N . VAL A 1 109 ? -5.881 -1.933 0.831 1.00 88.69 109 VAL A N 1
ATOM 914 C CA . VAL A 1 109 ? -5.394 -1.017 -0.196 1.00 88.69 109 VAL A CA 1
ATOM 91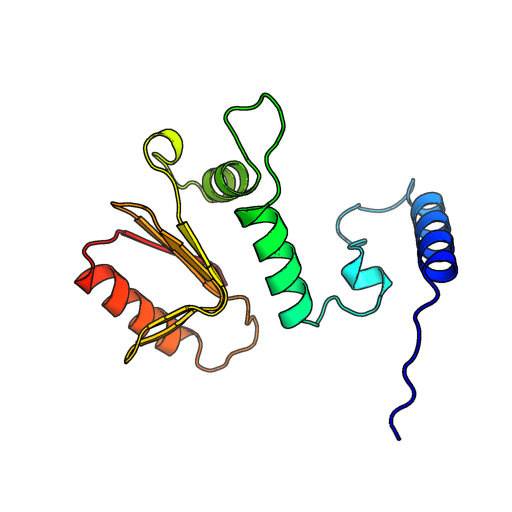5 C C . VAL A 1 109 ? -3.999 -1.469 -0.596 1.00 88.69 109 VAL A C 1
ATOM 917 O O . VAL A 1 109 ? -3.127 -1.656 0.255 1.00 88.69 109 VAL A O 1
ATOM 920 N N . VAL A 1 110 ? -3.801 -1.654 -1.897 1.00 89.31 110 VAL A N 1
ATOM 921 C CA . VAL A 1 110 ? -2.504 -2.016 -2.469 1.00 89.31 110 VAL A CA 1
ATOM 922 C C . VAL A 1 110 ? -1.987 -0.820 -3.255 1.00 89.31 110 VAL A C 1
ATOM 924 O O . VAL A 1 110 ? -2.674 -0.312 -4.139 1.00 89.31 110 VAL A O 1
ATOM 927 N N . LEU A 1 111 ? -0.785 -0.359 -2.921 1.00 87.38 111 LEU A N 1
ATOM 928 C CA . LEU A 1 111 ? -0.104 0.718 -3.636 1.00 87.38 111 LEU A CA 1
ATOM 929 C C . LEU A 1 111 ? 1.149 0.126 -4.281 1.00 87.38 111 LEU A C 1
ATOM 931 O O . LEU A 1 111 ? 2.055 -0.302 -3.567 1.00 87.38 111 LEU A O 1
ATOM 935 N N . GLU A 1 112 ? 1.174 0.084 -5.613 1.00 85.19 112 GLU A N 1
ATOM 936 C CA . GLU A 1 112 ? 2.325 -0.365 -6.403 1.00 85.19 112 GLU A CA 1
ATOM 937 C C . GLU A 1 112 ? 2.996 0.872 -7.004 1.00 85.19 112 GLU A C 1
ATOM 939 O O . GLU A 1 112 ? 2.325 1.732 -7.564 1.00 85.19 112 GLU A O 1
ATOM 944 N N . MET A 1 113 ? 4.312 0.998 -6.857 1.00 77.19 113 MET A N 1
ATOM 945 C CA . MET A 1 113 ? 5.047 2.215 -7.230 1.00 77.19 113 MET A CA 1
ATOM 946 C C . MET A 1 113 ? 5.723 2.112 -8.601 1.00 77.19 113 MET A C 1
ATOM 948 O O . MET A 1 113 ? 6.338 3.074 -9.063 1.00 77.19 113 MET A O 1
ATOM 952 N N . LYS A 1 114 ? 5.639 0.942 -9.243 1.00 71.94 114 LYS A N 1
ATOM 953 C CA . LYS A 1 114 ? 6.308 0.645 -10.513 1.00 71.94 114 LYS A CA 1
ATOM 954 C C . LYS A 1 114 ? 5.470 1.108 -11.693 1.00 71.94 114 LYS A C 1
ATOM 956 O O . LYS A 1 114 ? 4.611 0.381 -12.188 1.00 71.94 114 LYS A O 1
ATOM 961 N N . ILE A 1 115 ? 5.790 2.297 -12.191 1.00 57.41 115 ILE A N 1
ATOM 962 C CA . ILE A 1 115 ? 5.084 2.946 -13.307 1.00 57.41 115 ILE A CA 1
ATOM 963 C C . ILE A 1 115 ? 5.363 2.237 -14.655 1.00 57.41 115 ILE A C 1
ATOM 965 O O . ILE A 1 115 ? 4.548 2.302 -15.572 1.00 57.41 115 ILE A O 1
ATOM 969 N N . TYR A 1 116 ? 6.482 1.507 -14.786 1.00 54.75 116 TYR A N 1
ATOM 970 C CA . TYR A 1 116 ? 6.963 0.960 -16.070 1.00 54.75 116 TYR A CA 1
ATOM 971 C C . TYR A 1 116 ? 6.933 -0.575 -16.188 1.00 54.75 116 TYR A C 1
ATOM 973 O O . TYR A 1 116 ? 7.571 -1.142 -17.075 1.00 54.75 116 TYR A O 1
ATOM 981 N N . ALA A 1 117 ? 6.227 -1.283 -15.303 1.00 61.03 117 ALA A N 1
ATOM 982 C CA . ALA A 1 117 ? 6.188 -2.744 -15.358 1.00 61.03 117 ALA A CA 1
ATOM 983 C C . ALA A 1 117 ? 5.267 -3.248 -16.491 1.00 61.03 117 ALA A C 1
ATOM 985 O O . ALA A 1 117 ? 4.044 -3.177 -16.378 1.00 61.03 117 ALA A O 1
ATOM 986 N N . GLU A 1 118 ? 5.843 -3.841 -17.547 1.00 62.38 118 GLU A N 1
ATOM 987 C CA . GLU A 1 118 ? 5.096 -4.432 -18.681 1.00 62.38 118 GLU A CA 1
ATOM 988 C C . GLU A 1 118 ? 4.041 -5.476 -18.244 1.00 62.38 118 GLU A C 1
ATOM 990 O O . GLU A 1 118 ? 3.003 -5.632 -18.886 1.00 62.38 118 GLU A O 1
ATOM 995 N N . ASP A 1 119 ? 4.267 -6.161 -17.116 1.00 72.62 119 ASP A N 1
ATOM 996 C CA . ASP A 1 119 ? 3.394 -7.211 -16.568 1.00 72.62 119 ASP A CA 1
ATOM 997 C C . ASP A 1 119 ? 2.481 -6.744 -15.408 1.00 72.62 119 ASP A C 1
ATOM 999 O O . ASP A 1 119 ? 1.829 -7.574 -14.757 1.00 72.62 119 ASP A O 1
ATOM 1003 N N . GLY A 1 120 ? 2.382 -5.431 -15.150 1.00 72.31 120 GLY A N 1
ATOM 1004 C CA . GLY A 1 120 ? 1.645 -4.873 -14.003 1.00 72.31 120 GLY A CA 1
ATOM 1005 C C . GLY A 1 120 ? 0.185 -5.337 -13.919 1.00 72.31 120 GLY A C 1
ATOM 1006 O O . GLY A 1 120 ? -0.302 -5.713 -12.855 1.00 72.31 120 GLY A O 1
ATOM 1007 N N . SER A 1 121 ? -0.505 -5.465 -15.057 1.00 78.38 121 SER A N 1
ATOM 1008 C CA . SER A 1 121 ? -1.899 -5.941 -15.092 1.00 78.38 121 SER A CA 1
ATOM 1009 C C . SER A 1 121 ? -2.079 -7.377 -14.569 1.00 78.38 121 SER A C 1
ATOM 1011 O O . SER A 1 121 ? -3.059 -7.672 -13.880 1.00 78.38 121 SER A O 1
ATOM 1013 N N . LYS A 1 122 ? -1.135 -8.289 -14.846 1.00 85.31 122 LYS A N 1
ATOM 1014 C CA . LYS A 1 122 ? -1.178 -9.666 -14.320 1.00 85.31 122 LYS A CA 1
ATOM 1015 C C . LYS A 1 122 ? -0.895 -9.692 -12.824 1.00 85.31 122 LYS A C 1
ATOM 1017 O O . LYS A 1 122 ? -1.444 -10.535 -12.118 1.00 85.31 122 LYS A O 1
ATOM 1022 N N . GLN A 1 123 ? -0.026 -8.805 -12.354 1.00 83.06 123 GLN A N 1
ATOM 1023 C CA . GLN A 1 123 ? 0.304 -8.661 -10.942 1.00 83.06 123 GLN A CA 1
ATOM 1024 C C . GLN A 1 123 ? -0.903 -8.151 -10.146 1.00 83.06 123 GLN A C 1
ATOM 1026 O O . GLN A 1 123 ? -1.283 -8.796 -9.169 1.00 83.06 123 GLN A O 1
ATOM 1031 N N . LEU A 1 124 ? -1.586 -7.112 -10.637 1.00 85.06 124 LEU A N 1
ATOM 1032 C CA . LEU A 1 124 ? -2.817 -6.598 -10.029 1.00 85.06 124 LEU A CA 1
ATOM 1033 C C . LEU A 1 124 ? -3.895 -7.684 -9.904 1.00 85.06 124 LEU A C 1
ATOM 1035 O O . LEU A 1 124 ? -4.453 -7.859 -8.827 1.00 85.06 124 LEU A O 1
ATOM 1039 N N . ARG A 1 125 ? -4.104 -8.517 -10.934 1.00 87.94 125 ARG A N 1
ATOM 1040 C CA . ARG A 1 125 ? -5.052 -9.652 -10.857 1.00 87.94 125 ARG A CA 1
ATOM 1041 C C . ARG A 1 125 ? -4.709 -10.669 -9.766 1.00 87.94 125 ARG A C 1
ATOM 1043 O O . ARG A 1 125 ? -5.600 -11.282 -9.178 1.00 87.94 125 ARG A O 1
ATOM 1050 N N . ARG A 1 126 ? -3.420 -10.901 -9.496 1.00 88.94 126 ARG A N 1
ATOM 1051 C CA . ARG A 1 126 ? -3.008 -11.799 -8.404 1.00 88.94 126 ARG A CA 1
ATOM 1052 C C . ARG A 1 126 ? -3.304 -11.178 -7.043 1.00 88.94 126 ARG A C 1
ATOM 1054 O O . ARG A 1 126 ? -3.751 -11.890 -6.148 1.00 88.94 126 ARG A O 1
ATOM 1061 N N . TYR A 1 127 ? -3.100 -9.873 -6.900 1.00 89.38 127 TYR A N 1
ATOM 1062 C CA . TYR A 1 127 ? -3.447 -9.136 -5.684 1.00 89.38 127 TYR A CA 1
ATOM 1063 C C . TYR A 1 127 ? -4.954 -9.090 -5.462 1.00 89.38 127 TYR A C 1
ATOM 1065 O O . TYR A 1 127 ? -5.410 -9.289 -4.338 1.00 89.38 127 TYR A O 1
ATOM 1073 N N . GLU A 1 128 ? -5.724 -8.954 -6.542 1.00 88.19 128 GLU A N 1
ATOM 1074 C CA . GLU A 1 128 ? -7.178 -9.051 -6.490 1.00 88.19 128 GLU A CA 1
ATOM 1075 C C . GLU A 1 128 ? -7.634 -10.375 -5.882 1.00 88.19 128 GLU A C 1
ATOM 1077 O O . GLU A 1 128 ? -8.420 -10.411 -4.932 1.00 88.19 128 GLU A O 1
ATOM 1082 N N . LYS A 1 129 ? -7.060 -11.476 -6.376 1.00 90.38 129 LYS A N 1
ATOM 1083 C CA . LYS A 1 129 ? -7.331 -12.811 -5.848 1.00 90.38 129 LYS A CA 1
ATOM 1084 C C . LYS A 1 129 ? -6.955 -12.942 -4.368 1.00 90.38 129 LYS A C 1
ATOM 1086 O O . LYS A 1 1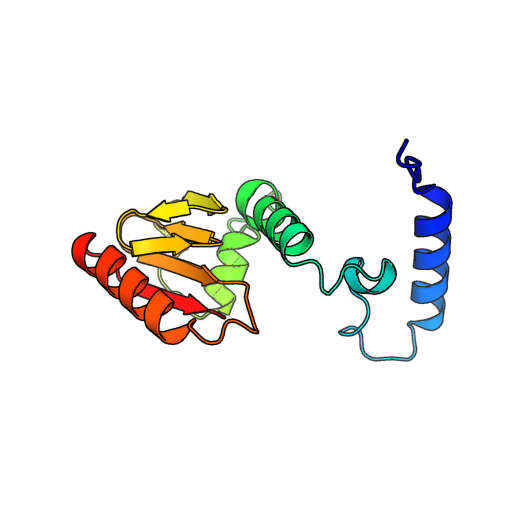29 ? -7.754 -13.468 -3.598 1.00 90.38 129 LYS A O 1
ATOM 1091 N N . TYR A 1 130 ? -5.791 -12.432 -3.961 1.00 90.81 130 TYR A N 1
ATOM 1092 C CA . TYR A 1 130 ? -5.366 -12.443 -2.557 1.00 90.81 130 TYR A CA 1
ATOM 1093 C C . TYR A 1 130 ? -6.396 -11.760 -1.646 1.00 90.81 130 TYR A C 1
ATOM 1095 O O . TYR A 1 130 ? -6.825 -12.331 -0.643 1.00 90.81 130 TYR A O 1
ATOM 1103 N N . CYS A 1 131 ? -6.825 -10.546 -1.981 1.00 86.94 131 CYS A N 1
ATOM 1104 C CA . CYS A 1 131 ? -7.743 -9.799 -1.127 1.00 86.94 131 CYS A CA 1
ATOM 1105 C C . CYS A 1 131 ? -9.156 -10.404 -1.106 1.00 86.94 131 CYS A C 1
ATOM 1107 O O . CYS A 1 131 ? -9.771 -10.437 -0.041 1.00 86.94 131 CYS A O 1
ATOM 1109 N N . LEU A 1 132 ? -9.647 -10.933 -2.236 1.00 86.81 132 LEU A N 1
ATOM 1110 C CA . LEU A 1 132 ? -10.929 -11.648 -2.295 1.00 86.81 132 LEU A CA 1
ATOM 1111 C C . LEU A 1 132 ? -10.935 -12.870 -1.370 1.00 86.81 132 LEU A C 1
ATOM 1113 O O . LEU A 1 132 ? -11.885 -13.064 -0.610 1.00 86.81 132 LEU A O 1
ATOM 1117 N N . GLU A 1 133 ? -9.859 -13.660 -1.375 1.00 89.88 133 GLU A N 1
ATOM 1118 C CA . GLU A 1 133 ? -9.704 -14.808 -0.471 1.00 89.88 133 GLU A CA 1
ATOM 1119 C C . GLU A 1 133 ? -9.657 -14.385 1.006 1.00 89.88 133 GLU A C 1
ATOM 1121 O O . GLU A 1 133 ? -10.169 -15.094 1.874 1.00 89.88 133 GLU A O 1
ATOM 1126 N N . ASN A 1 134 ? -9.132 -13.191 1.288 1.00 84.31 134 ASN A N 1
ATOM 1127 C CA . ASN A 1 134 ? -9.104 -12.589 2.623 1.00 84.31 134 ASN A CA 1
ATOM 1128 C C . ASN A 1 134 ? -10.362 -11.763 2.960 1.00 84.31 134 ASN A C 1
ATOM 1130 O O . ASN A 1 134 ? -10.397 -11.102 4.000 1.00 84.31 134 ASN A O 1
ATOM 1134 N N . LYS A 1 135 ? -11.406 -11.816 2.115 1.00 81.69 135 LYS A N 1
ATOM 1135 C CA . LYS A 1 135 ? -12.682 -11.091 2.274 1.00 81.69 135 LYS A CA 1
ATOM 1136 C C . LYS A 1 135 ? -12.507 -9.577 2.444 1.00 81.69 135 LYS A C 1
ATOM 1138 O O . LYS A 1 135 ? -13.217 -8.954 3.232 1.00 81.69 135 LYS A O 1
ATOM 1143 N N . LYS A 1 136 ? -11.553 -8.992 1.721 1.00 78.50 136 LYS A N 1
ATOM 1144 C CA . LYS A 1 136 ? -11.269 -7.553 1.738 1.00 78.50 136 LYS A CA 1
ATOM 1145 C C . LYS A 1 136 ? -11.784 -6.884 0.471 1.00 78.50 136 LYS A C 1
ATOM 1147 O O . LYS A 1 136 ? -11.664 -7.438 -0.622 1.00 78.50 136 LYS A O 1
ATOM 1152 N N . ILE A 1 137 ? -12.287 -5.661 0.618 1.00 74.62 137 ILE A N 1
ATOM 1153 C CA . ILE A 1 137 ? -12.468 -4.743 -0.515 1.00 74.62 137 ILE A CA 1
ATOM 1154 C C . ILE A 1 137 ? -11.083 -4.273 -0.980 1.00 74.62 137 ILE A C 1
ATOM 1156 O O . ILE A 1 137 ? -10.166 -4.168 -0.164 1.00 74.62 137 ILE A O 1
ATOM 1160 N N . ILE A 1 138 ? -10.930 -4.012 -2.279 1.00 73.00 138 ILE A N 1
ATOM 1161 C CA . ILE A 1 138 ? -9.644 -3.695 -2.91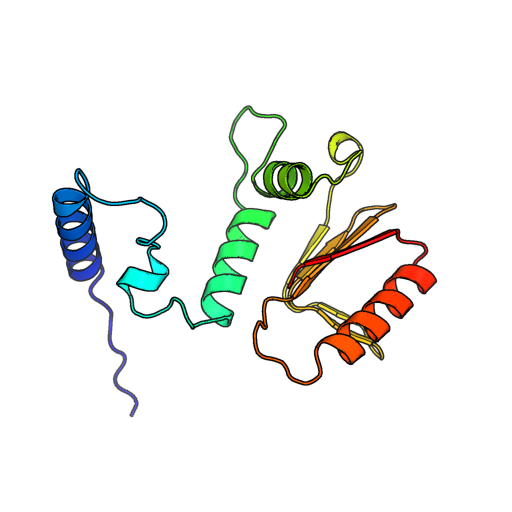0 1.00 73.00 138 ILE A CA 1
ATOM 1162 C C . ILE A 1 138 ? -9.721 -2.338 -3.581 1.00 73.00 138 ILE A C 1
ATOM 1164 O O . ILE A 1 138 ? -10.636 -2.089 -4.366 1.00 73.00 138 ILE A O 1
ATOM 1168 N N . LYS A 1 139 ? -8.719 -1.498 -3.327 1.00 73.25 139 LYS A N 1
ATOM 1169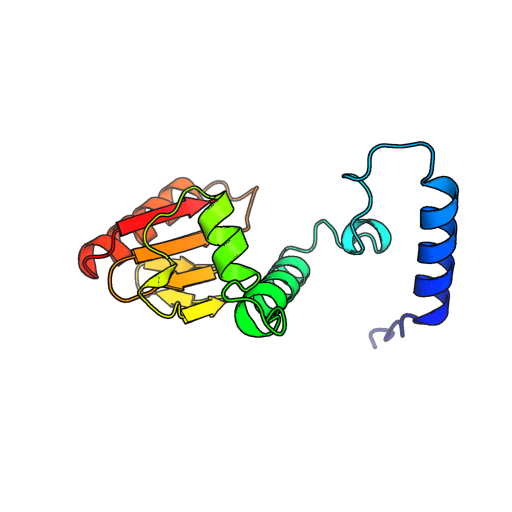 C CA . LYS A 1 139 ? -8.387 -0.362 -4.189 1.00 73.25 139 LYS A CA 1
ATOM 1170 C C . LYS A 1 139 ? -6.908 -0.434 -4.552 1.00 73.25 139 LYS A C 1
ATOM 1172 O O . LYS A 1 139 ? -6.082 -0.669 -3.669 1.00 73.25 139 LYS A O 1
ATOM 1177 N N . TYR A 1 140 ? -6.596 -0.255 -5.833 1.00 67.44 140 TYR A N 1
ATOM 1178 C CA . TYR A 1 140 ? -5.227 -0.221 -6.338 1.00 67.44 140 TYR A CA 1
ATOM 1179 C C . TYR A 1 140 ? -4.894 1.146 -6.928 1.00 67.44 140 TYR A C 1
ATOM 1181 O O . TYR A 1 140 ? -5.732 1.783 -7.565 1.00 67.44 140 TYR A O 1
ATOM 1189 N N . PHE A 1 141 ? -3.651 1.564 -6.714 1.00 66.88 141 PHE A N 1
ATOM 1190 C CA . PHE A 1 141 ? -3.072 2.786 -7.259 1.00 66.88 141 PHE A CA 1
ATOM 1191 C C . PHE A 1 141 ? -1.695 2.433 -7.827 1.00 66.88 141 PHE A C 1
ATOM 1193 O O . PHE A 1 141 ? -0.946 1.693 -7.182 1.00 66.88 141 PHE A O 1
ATOM 1200 N N . THR A 1 142 ? -1.420 2.914 -9.039 1.00 57.62 142 THR A N 1
ATOM 1201 C CA . THR A 1 142 ? -0.181 2.717 -9.809 1.00 57.62 142 THR A CA 1
ATOM 1202 C C . THR A 1 142 ? 0.370 4.059 -10.243 1.00 57.62 142 THR A C 1
ATOM 1204 O O . THR A 1 142 ? -0.483 4.900 -10.614 1.00 57.62 142 THR A O 1
#

Foldseek 3Di:
DDDPPPDPVVVLVVLVVVVVVVVPPDDPPQDDSCVSVVNPPVLVVVLVVVCCQQPPADDPPDLDGSNNVVCVVVVNPPPSPWDWDKDAQDQDPPLGTFRIWIDTQAATETEHSDPDDPCVVVSVVSVVVSQVVSNHDYDYDD

Radius of gyration: 18.47 Å; chains: 1; bounding box: 52×50×37 Å

Sequence (142 aa):
MEENKSYNYEILLEKGKKLLKDYSSKDSSEINILNIIDGDTLEWSHSKILNILFSKIHIKNERDNFLTLFLKRLEIENIDEDEFLVEREYRCNPYGQMDFKIENKNLCVVLEMKIYAEDGSKQLRRYEKYCLENKKIIKYFT

Secondary structure (DSSP, 8-state):
--------HHHHHHHHHHHHHHGGGS-GGG--HHHHTT-TT-HHHHHHHHHHHHHH---TT-S--HHHHHHHHTT---GGGSPPEEEEEEEETTTEEEEEEEE-SSEEEEE---TT-TTHHHHHHHHHHHHHHTT-EEEEE-

Organism: NCBI:txid556264

InterPro domains:
  IPR029470 PD-(D/E)XK nuclease superfamily 4 [PF14281] (32-135)